Protein AF-A0A352R6D2-F1 (afdb_monomer)

Sequence (124 aa):
MERVVIVNAGGRGALSAEKGSYDGLVTRLEREIGQVTWAPVRPDEKVAVVTVVNSVESMRALLCETDLVVFVTAGMLGEADRVKEQHPRIKVVVMTGLIPRDRVIILDSGWATKELVKTLLTSI

Radius of gyration: 15.0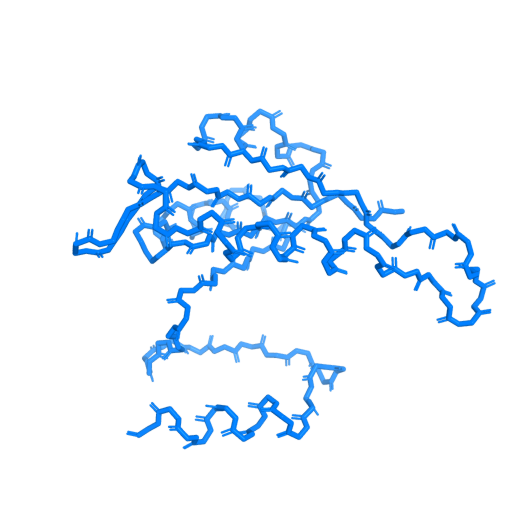7 Å; Cα contacts (8 Å, |Δi|>4): 188; chains: 1; bounding box: 36×29×40 Å

pLDDT: mean 77.56, std 15.32, range [40.34, 95.88]

Secondary structure (DSSP, 8-state):
-EEEEEE---EETTEETTTTTTHHHHHHHHHHHHH-EETTTEEEEESEEEEEESSHHHHHHHGGG-SEEEE-SGGGHHHHHHHHHH-TTSEEEE--SS--TTS-----GGG--HHHHHHHHHT-

Nearest PDB structures (foldseek):
  5vaf-assembly1_A  TM=4.128E-01  e=3.271E-01  Streptococcus gordonii
  4qgk-assembly1_B  TM=3.812E-01  e=4.501E-01  Homo sapiens
  6qmi-assembly1_A  TM=3.928E-01  e=7.995E-01  Mycobacterium tuberculosis H37Rv
  1pv9-assembly1_B  TM=3.902E-01  e=1.032E+00  Pyrococcus furiosus

Mean predicted aligned error: 8.78 Å

Structure (mmCIF, N/CA/C/O backbone):
data_AF-A0A352R6D2-F1
#
_entry.id   AF-A0A352R6D2-F1
#
loop_
_atom_site.group_PDB
_atom_site.id
_atom_site.type_symbol
_atom_site.label_atom_id
_atom_site.label_alt_id
_atom_site.label_comp_id
_atom_site.label_asym_id
_atom_site.label_entity_id
_atom_site.label_seq_id
_atom_site.pdbx_PDB_ins_code
_atom_site.Cartn_x
_atom_site.Cartn_y
_atom_site.Cartn_z
_atom_site.occupancy
_atom_site.B_iso_or_equiv
_atom_site.auth_seq_id
_atom_site.auth_comp_id
_atom_site.auth_asym_id
_atom_site.auth_atom_id
_atom_site.pdbx_PDB_model_num
ATOM 1 N N . MET A 1 1 ? -6.721 -2.169 16.234 1.00 78.94 1 MET A N 1
ATOM 2 C CA . MET A 1 1 ? -6.293 -1.106 15.307 1.00 78.94 1 MET A CA 1
ATOM 3 C C . MET A 1 1 ? -5.394 -1.749 14.267 1.00 78.94 1 MET A C 1
ATOM 5 O O . MET A 1 1 ? -4.426 -2.383 14.666 1.00 78.94 1 MET A O 1
ATOM 9 N N . GLU A 1 2 ? -5.769 -1.685 12.992 1.00 81.56 2 GLU A N 1
ATOM 10 C CA . GLU A 1 2 ? -5.003 -2.281 11.890 1.00 81.56 2 GLU A CA 1
ATOM 11 C C . GLU A 1 2 ? -3.703 -1.493 11.656 1.00 81.56 2 GLU A C 1
ATOM 13 O O . GLU A 1 2 ? -3.674 -0.264 11.752 1.00 81.56 2 GLU A O 1
ATOM 18 N N . ARG A 1 3 ? -2.608 -2.184 11.353 1.00 89.50 3 ARG A N 1
ATOM 19 C CA . ARG A 1 3 ? -1.323 -1.566 11.014 1.00 89.50 3 ARG A CA 1
ATOM 20 C C . ARG A 1 3 ? -1.141 -1.579 9.503 1.00 89.50 3 ARG A C 1
ATOM 22 O O . ARG A 1 3 ? -1.095 -2.640 8.879 1.00 89.50 3 ARG A O 1
ATOM 29 N N . VAL A 1 4 ? -1.062 -0.386 8.925 1.00 89.06 4 VAL A N 1
ATOM 30 C CA . VAL A 1 4 ? -1.019 -0.162 7.481 1.00 89.06 4 VAL A CA 1
ATOM 31 C C . VAL A 1 4 ? 0.338 0.410 7.101 1.00 89.06 4 VAL A C 1
ATOM 33 O O . VAL A 1 4 ? 0.741 1.450 7.615 1.00 89.06 4 VAL A O 1
ATOM 36 N N . VAL A 1 5 ? 1.026 -0.236 6.164 1.00 93.44 5 VAL A N 1
ATOM 37 C CA . VAL A 1 5 ? 2.279 0.268 5.593 1.00 93.44 5 VAL A CA 1
ATOM 38 C C . VAL A 1 5 ? 2.032 0.735 4.165 1.00 93.44 5 VAL A C 1
ATOM 40 O O . VAL A 1 5 ? 1.621 -0.050 3.312 1.00 93.44 5 VAL A O 1
ATOM 43 N N . ILE A 1 6 ? 2.301 2.010 3.890 1.00 91.75 6 ILE A N 1
ATOM 44 C CA . ILE A 1 6 ? 2.261 2.578 2.539 1.00 91.75 6 ILE A CA 1
ATOM 45 C C . ILE A 1 6 ? 3.686 2.621 1.994 1.00 91.75 6 ILE A C 1
ATOM 47 O O . ILE A 1 6 ? 4.562 3.249 2.581 1.00 91.75 6 ILE A O 1
ATOM 51 N N . VAL A 1 7 ? 3.913 1.975 0.855 1.00 93.06 7 VAL A N 1
ATOM 52 C CA . VAL A 1 7 ? 5.220 1.879 0.203 1.00 93.06 7 VAL A CA 1
ATOM 53 C C . VAL A 1 7 ? 5.275 2.851 -0.970 1.00 93.06 7 VAL A C 1
ATOM 55 O O . VAL A 1 7 ? 4.715 2.581 -2.037 1.00 93.06 7 VAL A O 1
ATOM 58 N N . ASN A 1 8 ? 5.980 3.964 -0.778 1.00 92.25 8 ASN A N 1
ATOM 59 C CA . ASN A 1 8 ? 6.312 4.945 -1.808 1.00 92.25 8 ASN A CA 1
ATOM 60 C C . ASN A 1 8 ? 7.673 4.616 -2.435 1.00 92.25 8 ASN A C 1
ATOM 62 O O . ASN A 1 8 ? 8.672 5.285 -2.192 1.00 92.25 8 ASN A O 1
ATOM 66 N N . ALA A 1 9 ? 7.723 3.534 -3.211 1.00 89.94 9 ALA A N 1
ATOM 67 C CA . ALA A 1 9 ? 8.931 3.090 -3.903 1.00 89.94 9 ALA A CA 1
ATOM 68 C C . ALA A 1 9 ? 8.619 2.676 -5.346 1.00 89.94 9 ALA A C 1
ATOM 70 O O . ALA A 1 9 ? 7.471 2.388 -5.695 1.00 89.94 9 ALA A O 1
ATOM 71 N N . GLY A 1 10 ? 9.652 2.632 -6.187 1.00 88.12 10 GLY A N 1
ATOM 72 C CA . GLY A 1 10 ? 9.543 2.236 -7.590 1.00 88.12 10 GLY A CA 1
ATOM 73 C C . GLY A 1 10 ? 9.050 3.352 -8.517 1.00 88.12 10 GLY A C 1
ATOM 74 O O . GLY A 1 10 ? 9.104 4.545 -8.207 1.00 88.12 10 GLY A O 1
ATOM 75 N N . GLY A 1 11 ? 8.590 2.966 -9.706 1.00 84.19 11 GLY A N 1
ATOM 76 C CA . GLY A 1 11 ? 8.146 3.911 -10.727 1.00 84.19 11 GLY A CA 1
ATOM 77 C C . GLY A 1 11 ? 7.475 3.247 -11.925 1.00 84.19 11 GLY A C 1
ATOM 78 O O . GLY A 1 11 ? 7.347 2.026 -11.999 1.00 84.19 11 GLY A O 1
ATOM 79 N N . ARG A 1 12 ? 7.018 4.076 -12.864 1.00 77.56 12 ARG A N 1
ATOM 80 C CA . ARG A 1 12 ? 6.437 3.677 -14.147 1.00 77.56 12 ARG A CA 1
ATOM 81 C C . ARG A 1 12 ? 6.719 4.757 -15.191 1.00 77.56 12 ARG A C 1
ATOM 83 O O . ARG A 1 12 ? 6.160 5.851 -15.127 1.00 77.56 12 ARG A O 1
ATOM 90 N N . GLY A 1 13 ? 7.541 4.433 -16.186 1.00 78.94 13 GLY A N 1
ATOM 91 C CA . GLY A 1 13 ? 7.906 5.379 -17.243 1.00 78.94 13 GLY A CA 1
ATOM 92 C C . GLY A 1 13 ? 8.565 6.638 -16.669 1.00 78.94 13 GLY A C 1
ATOM 93 O O . GLY A 1 13 ? 9.552 6.542 -15.946 1.00 78.94 13 GLY A O 1
ATOM 94 N N . ALA A 1 14 ? 8.011 7.815 -16.972 1.00 78.38 14 ALA A N 1
ATOM 95 C CA . ALA A 1 14 ? 8.536 9.093 -16.484 1.00 78.38 14 ALA A CA 1
ATOM 96 C C . ALA A 1 14 ? 8.249 9.366 -14.992 1.00 78.38 14 ALA A C 1
ATOM 98 O O . ALA A 1 14 ? 8.949 10.185 -14.391 1.00 78.38 14 ALA A O 1
ATOM 99 N N . LEU A 1 15 ? 7.251 8.689 -14.408 1.00 76.38 15 LEU A N 1
ATOM 100 C CA . LEU A 1 15 ? 6.814 8.873 -13.023 1.00 76.38 15 LEU A CA 1
ATOM 101 C C . LEU A 1 15 ? 7.602 7.949 -12.089 1.00 76.38 15 LEU A C 1
ATOM 103 O O . LEU A 1 15 ? 7.606 6.733 -12.285 1.00 76.38 15 LEU A O 1
ATOM 107 N N . SER A 1 16 ? 8.203 8.485 -11.031 1.00 82.62 16 SER A N 1
ATOM 108 C CA . SER A 1 16 ? 8.881 7.680 -10.005 1.00 82.62 16 SER A CA 1
ATOM 109 C C . SER A 1 16 ? 8.670 8.251 -8.607 1.00 82.62 16 SER A C 1
ATOM 111 O O . SER A 1 16 ? 8.456 9.454 -8.444 1.00 82.62 16 SER A O 1
ATOM 113 N N . ALA A 1 17 ? 8.732 7.378 -7.601 1.00 81.81 17 ALA A N 1
ATOM 114 C CA . ALA A 1 17 ? 8.693 7.777 -6.196 1.00 81.81 17 ALA A CA 1
ATOM 115 C C . ALA A 1 17 ? 9.869 8.704 -5.851 1.00 81.81 17 ALA A C 1
ATOM 117 O O . ALA A 1 17 ? 9.674 9.743 -5.239 1.00 81.81 17 ALA A O 1
ATOM 118 N N . GLU A 1 18 ? 11.067 8.404 -6.361 1.00 84.56 18 GLU A N 1
ATOM 119 C CA . GLU A 1 18 ? 12.268 9.233 -6.160 1.00 84.56 18 GLU A CA 1
ATOM 120 C C . GLU A 1 18 ? 12.121 10.669 -6.683 1.00 84.56 18 GLU A C 1
ATOM 122 O O . GLU A 1 18 ? 12.712 11.594 -6.136 1.00 84.56 18 GLU A O 1
ATOM 127 N N . LYS A 1 19 ? 11.325 10.874 -7.741 1.00 84.12 19 LYS A N 1
ATOM 128 C CA . LYS A 1 19 ? 11.029 12.207 -8.291 1.00 84.12 19 LYS A CA 1
ATOM 129 C C . LYS A 1 19 ? 9.868 12.903 -7.571 1.00 84.12 19 LYS A C 1
ATOM 131 O O . LYS A 1 19 ? 9.383 13.918 -8.064 1.00 84.12 19 LYS A O 1
ATOM 136 N N . GLY A 1 20 ? 9.355 12.324 -6.486 1.00 83.38 20 GLY A N 1
ATOM 137 C CA . GLY A 1 20 ? 8.193 12.823 -5.751 1.00 83.38 20 GLY A CA 1
ATOM 138 C C . GLY A 1 20 ? 6.884 12.768 -6.542 1.00 83.38 20 GLY A C 1
ATOM 139 O O . GLY A 1 20 ? 5.902 13.417 -6.186 1.00 83.38 20 GLY A O 1
ATOM 140 N N . SER A 1 21 ? 6.830 11.995 -7.637 1.00 82.19 21 SER A N 1
ATOM 141 C CA . SER A 1 21 ? 5.658 11.962 -8.528 1.00 82.19 21 SER A CA 1
ATOM 142 C C . SER A 1 21 ? 4.395 11.422 -7.844 1.00 82.19 21 SER A C 1
ATOM 144 O O . SER A 1 21 ? 3.291 11.644 -8.336 1.00 82.19 21 SER A O 1
ATOM 146 N N . TYR A 1 22 ? 4.555 10.712 -6.724 1.00 81.75 22 TYR A N 1
ATOM 147 C CA . TYR A 1 22 ? 3.473 10.069 -5.980 1.00 81.75 22 TYR A CA 1
ATOM 148 C C . TYR A 1 22 ? 3.238 10.687 -4.590 1.00 81.75 22 TYR A C 1
ATOM 150 O O . TYR A 1 22 ? 2.292 10.290 -3.914 1.00 81.75 22 TYR A O 1
ATOM 158 N N . ASP A 1 23 ? 4.011 11.695 -4.173 1.00 86.12 23 ASP A N 1
ATOM 159 C CA . ASP A 1 23 ? 3.979 12.231 -2.799 1.00 86.12 23 ASP A CA 1
ATOM 160 C C . ASP A 1 23 ? 2.623 12.842 -2.431 1.00 86.12 23 ASP A C 1
ATOM 162 O O . ASP A 1 23 ? 2.125 12.666 -1.316 1.00 86.12 23 ASP A O 1
ATOM 166 N N . GLY A 1 24 ? 1.975 13.508 -3.392 1.00 82.62 24 GLY A N 1
ATOM 167 C CA . GLY A 1 24 ? 0.623 14.041 -3.211 1.00 82.62 24 GLY A CA 1
ATOM 168 C C . GLY A 1 24 ? -0.422 12.941 -2.994 1.00 82.62 24 GLY A C 1
ATOM 169 O O . GLY A 1 24 ? -1.326 13.094 -2.171 1.00 82.62 24 GLY A O 1
ATOM 170 N N . LEU A 1 25 ? -0.283 11.807 -3.692 1.00 82.19 25 LEU A N 1
ATOM 171 C CA . LEU A 1 25 ? -1.149 10.641 -3.504 1.00 82.19 25 LEU A CA 1
ATOM 172 C C . LEU A 1 25 ? -0.885 9.980 -2.148 1.00 82.19 25 LEU A C 1
ATOM 174 O O . LEU A 1 25 ? -1.837 9.668 -1.439 1.00 82.19 25 LEU A O 1
ATOM 178 N N . VAL A 1 26 ? 0.384 9.803 -1.778 1.00 86.56 26 VAL A N 1
ATOM 179 C CA . VAL A 1 26 ? 0.801 9.201 -0.503 1.00 86.56 26 VAL A CA 1
ATOM 180 C C . VAL A 1 26 ? 0.282 10.017 0.675 1.00 86.56 26 VAL A C 1
ATOM 182 O O . VAL A 1 26 ? -0.408 9.464 1.526 1.00 86.56 26 VAL A O 1
ATOM 185 N N . THR A 1 27 ? 0.503 11.335 0.668 1.00 87.06 27 THR A N 1
ATOM 186 C CA . THR A 1 27 ? -0.003 12.255 1.703 1.00 87.06 27 THR A CA 1
ATOM 187 C C . THR A 1 27 ? -1.523 12.165 1.836 1.00 87.06 27 THR A C 1
ATOM 189 O O . THR A 1 27 ? -2.070 12.151 2.940 1.00 87.06 27 THR A O 1
ATOM 192 N N . ARG A 1 28 ? -2.238 12.087 0.705 1.00 83.38 28 ARG A N 1
ATOM 193 C CA . ARG A 1 28 ? -3.693 11.935 0.720 1.00 83.38 28 ARG A CA 1
ATOM 194 C C . ARG A 1 28 ? -4.095 10.593 1.329 1.00 83.38 28 ARG A C 1
ATOM 196 O O . ARG A 1 28 ? -4.941 10.586 2.211 1.00 83.38 28 ARG A O 1
ATOM 203 N N . LEU A 1 29 ? -3.504 9.484 0.890 1.00 81.06 29 LEU A N 1
ATOM 204 C CA . LEU A 1 29 ? -3.823 8.147 1.403 1.00 81.06 29 LEU A CA 1
ATOM 205 C C . LEU A 1 29 ? -3.541 8.021 2.899 1.00 81.06 29 LEU A C 1
ATOM 207 O O . LEU A 1 29 ? -4.390 7.521 3.632 1.00 81.06 29 LEU A O 1
ATOM 211 N N . GLU A 1 30 ? -2.390 8.512 3.350 1.00 87.12 30 GLU A N 1
ATOM 212 C CA . GLU A 1 30 ? -2.028 8.541 4.764 1.00 87.12 30 GLU A CA 1
ATOM 213 C C . GLU A 1 30 ? -3.081 9.284 5.589 1.00 87.12 30 GLU A C 1
ATOM 215 O O . GLU A 1 30 ? -3.559 8.766 6.601 1.00 87.12 30 GLU A O 1
ATOM 220 N N . ARG A 1 31 ? -3.506 10.460 5.116 1.00 85.69 31 ARG A N 1
ATOM 221 C CA . ARG A 1 31 ? -4.540 11.254 5.777 1.00 85.69 31 ARG A CA 1
ATOM 222 C C . ARG A 1 31 ? -5.889 10.541 5.806 1.00 85.69 31 ARG A C 1
ATOM 224 O O . ARG A 1 31 ? -6.478 10.450 6.876 1.00 85.69 31 ARG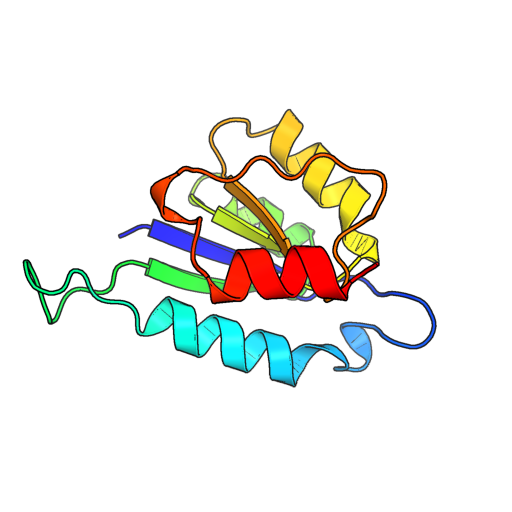 A O 1
ATOM 231 N N . GLU A 1 32 ? -6.384 10.061 4.665 1.00 82.75 32 GLU A N 1
ATOM 232 C CA . GLU A 1 32 ? -7.713 9.439 4.586 1.00 82.75 32 GLU A CA 1
ATOM 233 C C . GLU A 1 32 ? -7.776 8.172 5.454 1.00 82.75 32 GLU A C 1
ATOM 235 O O . GLU A 1 32 ? -8.692 8.033 6.258 1.00 82.75 32 GLU A O 1
ATOM 240 N N . ILE A 1 33 ? -6.775 7.285 5.367 1.00 79.56 33 ILE A N 1
ATOM 241 C CA . ILE A 1 33 ? -6.726 6.047 6.164 1.00 79.56 33 ILE A CA 1
ATOM 242 C C . ILE A 1 33 ? -6.545 6.374 7.652 1.00 79.56 33 ILE A C 1
ATOM 244 O O . ILE A 1 33 ? -7.236 5.815 8.504 1.00 79.56 33 ILE A O 1
ATOM 248 N N . GLY A 1 34 ? -5.651 7.311 7.977 1.00 82.00 34 GLY A N 1
ATOM 249 C CA . GLY A 1 34 ? -5.353 7.709 9.352 1.00 82.00 34 GLY A CA 1
ATOM 250 C C . GLY A 1 34 ? -6.465 8.500 10.050 1.00 82.00 34 GLY A C 1
ATOM 251 O O . GLY A 1 34 ? -6.340 8.774 11.248 1.00 82.00 34 GLY A O 1
ATOM 252 N N . GLN A 1 35 ? -7.521 8.893 9.333 1.00 82.25 35 GLN A N 1
ATOM 253 C CA . GLN A 1 35 ? -8.697 9.585 9.871 1.00 82.25 35 GLN A CA 1
ATOM 254 C C . GLN A 1 35 ? -9.922 8.677 10.026 1.00 82.25 35 GLN A C 1
ATOM 256 O O . GLN A 1 35 ? -10.886 9.092 10.666 1.00 82.25 35 GLN A O 1
ATOM 261 N N . VAL A 1 36 ? -9.903 7.449 9.494 1.00 77.94 36 VAL A N 1
ATOM 262 C CA . VAL A 1 36 ? -11.029 6.517 9.652 1.00 77.94 36 VAL A CA 1
ATOM 263 C C . VAL A 1 36 ? -11.155 6.102 11.117 1.00 77.94 36 VAL A C 1
ATOM 265 O O . VAL A 1 36 ? -10.182 5.649 11.727 1.00 77.94 36 VAL A O 1
ATOM 268 N N . THR A 1 37 ? -12.360 6.214 11.675 1.00 76.31 37 THR A N 1
ATOM 269 C CA . THR A 1 37 ? -12.678 5.807 13.052 1.00 76.31 37 THR A CA 1
ATOM 270 C C . THR A 1 37 ? -13.718 4.691 13.086 1.00 76.31 37 THR A C 1
ATOM 272 O O . THR A 1 37 ? -14.437 4.463 12.113 1.00 76.31 37 THR A O 1
ATOM 275 N N . TRP A 1 38 ? -13.816 3.983 14.212 1.00 70.12 38 TRP A N 1
ATOM 276 C CA . TRP A 1 38 ? -14.799 2.911 14.439 1.00 70.12 38 TRP A CA 1
ATOM 277 C C . TRP A 1 38 ? -16.228 3.436 14.679 1.00 70.12 38 TRP A C 1
ATOM 279 O O . TRP A 1 38 ? -17.026 2.806 15.381 1.00 70.12 38 TRP A O 1
ATOM 289 N N . ALA A 1 39 ? -16.574 4.609 14.145 1.00 68.00 39 ALA A N 1
ATOM 290 C CA . ALA A 1 39 ? -17.910 5.172 14.268 1.00 68.00 39 ALA A CA 1
ATOM 291 C C . ALA A 1 39 ? -18.962 4.224 13.647 1.00 68.00 39 ALA A C 1
ATOM 293 O O . ALA A 1 39 ? -18.718 3.648 12.585 1.00 68.00 39 ALA A O 1
ATOM 294 N N . PRO A 1 40 ? -20.136 4.042 14.282 1.00 60.31 40 PRO A N 1
ATOM 295 C CA . PRO A 1 40 ? -20.642 4.753 15.464 1.00 60.31 40 PRO A CA 1
ATOM 296 C C . PRO A 1 40 ? -20.240 4.138 16.821 1.00 60.31 40 PRO A C 1
ATOM 298 O O . PRO A 1 40 ? -20.621 4.669 17.857 1.00 60.31 40 PRO A O 1
ATOM 301 N N . VAL A 1 41 ? -19.502 3.024 16.843 1.00 69.38 41 VAL A N 1
ATOM 302 C CA . VAL A 1 41 ? -19.239 2.241 18.066 1.00 69.38 41 VAL A CA 1
ATOM 303 C C . VAL A 1 41 ? -18.198 2.915 18.962 1.00 69.38 41 VAL A C 1
ATOM 305 O O . VAL A 1 41 ? -18.352 2.923 20.181 1.00 69.38 41 VAL A O 1
ATOM 308 N N . ARG A 1 42 ? -17.131 3.469 18.370 1.00 73.31 42 ARG A N 1
ATOM 309 C CA . ARG A 1 42 ? -16.063 4.194 19.082 1.00 73.31 42 ARG A CA 1
ATOM 310 C C . ARG A 1 42 ? -15.567 5.361 18.219 1.00 73.31 42 ARG A C 1
ATOM 312 O O . ARG A 1 42 ? -14.643 5.177 17.428 1.00 73.31 42 ARG A O 1
ATOM 319 N N . PRO A 1 43 ? -16.205 6.541 18.308 1.00 73.75 43 PRO A N 1
ATOM 320 C CA . PRO A 1 43 ? -15.953 7.653 17.390 1.00 73.75 43 PRO A CA 1
ATOM 321 C C . PRO A 1 43 ? -14.541 8.240 17.507 1.00 73.75 43 PRO A C 1
ATOM 323 O O . PRO A 1 43 ? -14.033 8.759 16.519 1.00 73.75 43 PRO A O 1
ATOM 326 N N . ASP A 1 44 ? -13.899 8.099 18.669 1.00 80.75 44 ASP A N 1
ATOM 327 C CA . ASP A 1 44 ? -12.555 8.627 18.931 1.00 80.75 44 ASP A CA 1
ATOM 328 C C . ASP A 1 44 ? -11.434 7.606 18.660 1.00 80.75 44 ASP A C 1
ATOM 330 O O . ASP A 1 44 ? -10.251 7.946 18.704 1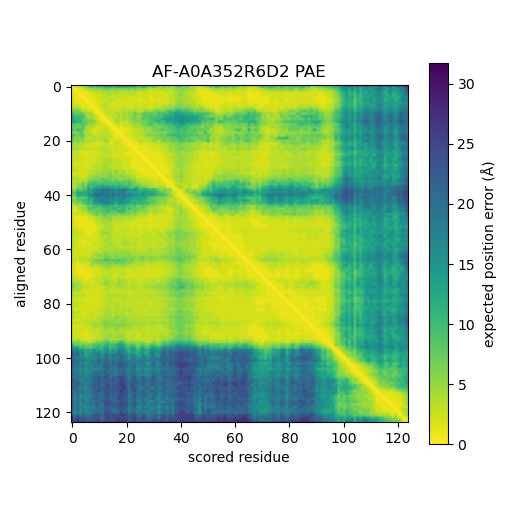.00 80.75 44 ASP A O 1
ATOM 334 N N . GLU A 1 45 ? -11.778 6.342 18.378 1.00 76.50 45 GLU A N 1
ATOM 335 C CA . GLU A 1 45 ? -10.790 5.292 18.125 1.00 76.50 45 GLU A CA 1
ATOM 336 C C . GLU A 1 45 ? -10.528 5.157 16.622 1.00 76.50 45 GLU A C 1
ATOM 338 O O . GLU A 1 45 ? -11.429 4.843 15.838 1.00 76.50 45 GLU A O 1
ATOM 343 N N . LYS A 1 46 ? -9.268 5.359 16.222 1.00 79.69 46 LYS A N 1
ATOM 344 C CA . LYS A 1 46 ? -8.827 5.163 14.839 1.00 79.69 46 LYS A CA 1
ATOM 345 C C . LYS A 1 46 ? -8.861 3.686 14.456 1.00 79.69 46 LYS A C 1
ATOM 347 O O . LYS A 1 46 ? -8.469 2.808 15.227 1.00 79.69 46 LYS A O 1
ATOM 352 N N . VAL A 1 47 ? -9.283 3.411 13.226 1.00 79.75 47 VAL A N 1
ATOM 353 C CA . VAL A 1 47 ? -9.287 2.053 12.668 1.00 79.75 47 VAL A CA 1
ATOM 354 C C . VAL A 1 47 ? -7.869 1.584 12.385 1.00 79.75 47 VAL A C 1
ATOM 356 O O . VAL A 1 47 ? -7.566 0.416 12.636 1.00 79.75 47 VAL A O 1
ATOM 359 N N . ALA A 1 48 ? -6.993 2.494 11.947 1.00 82.81 48 ALA A N 1
ATOM 360 C CA . ALA A 1 48 ? -5.657 2.165 11.480 1.00 82.81 48 ALA A CA 1
ATOM 361 C C . ALA A 1 48 ? -4.556 3.112 11.986 1.00 82.81 48 ALA A C 1
ATOM 363 O O . ALA A 1 48 ? -4.778 4.308 12.186 1.00 82.81 48 ALA A O 1
ATOM 364 N N . VAL A 1 49 ? -3.344 2.567 12.123 1.00 88.69 49 VAL A N 1
ATOM 365 C CA . VAL A 1 49 ? -2.083 3.326 12.186 1.00 88.69 49 VAL A CA 1
ATOM 366 C C . VAL A 1 49 ? -1.393 3.185 10.847 1.00 88.69 49 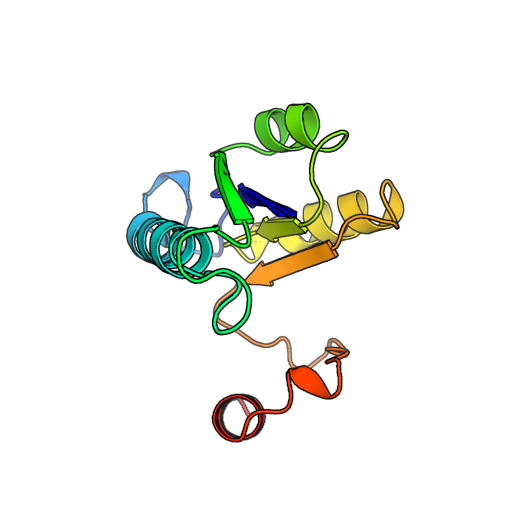VAL A C 1
ATOM 368 O O . VAL A 1 49 ? -1.207 2.066 10.371 1.00 88.69 49 VAL A O 1
ATOM 371 N N . VAL A 1 50 ? -1.011 4.313 10.259 1.00 90.69 50 VAL A N 1
ATOM 372 C CA . VAL A 1 50 ? -0.349 4.349 8.959 1.00 90.69 50 VAL A CA 1
ATOM 373 C C . VAL A 1 50 ? 1.127 4.662 9.142 1.00 90.69 50 VAL A C 1
ATOM 375 O O . VAL A 1 50 ? 1.474 5.619 9.830 1.00 90.69 50 VAL A O 1
ATOM 378 N N . THR A 1 51 ? 1.977 3.878 8.487 1.00 95.88 51 THR A N 1
ATOM 379 C CA . THR A 1 51 ? 3.411 4.137 8.365 1.00 95.88 51 THR A CA 1
ATOM 380 C C . THR A 1 51 ? 3.768 4.238 6.890 1.00 95.88 51 THR A C 1
ATOM 382 O O . THR A 1 51 ? 3.560 3.292 6.129 1.00 95.88 51 THR A O 1
ATOM 385 N N . VAL A 1 52 ? 4.320 5.375 6.472 1.00 94.62 52 VAL A N 1
ATOM 386 C CA . VAL A 1 52 ? 4.831 5.562 5.110 1.00 94.62 52 VAL A CA 1
ATOM 387 C C . VAL A 1 52 ? 6.309 5.185 5.068 1.00 94.62 52 VAL A C 1
ATOM 389 O O . VAL A 1 52 ? 7.100 5.640 5.893 1.00 94.62 52 VAL A O 1
ATOM 392 N N . VAL A 1 53 ? 6.693 4.363 4.095 1.00 95.81 53 VAL A N 1
ATOM 393 C CA . VAL A 1 53 ? 8.082 3.964 3.850 1.00 95.81 53 VAL A CA 1
ATOM 394 C C . VAL A 1 53 ? 8.458 4.197 2.393 1.00 95.81 53 VAL A C 1
ATOM 396 O O . VAL A 1 53 ? 7.650 3.992 1.491 1.00 95.81 53 VAL A O 1
ATOM 399 N N . ASN A 1 54 ? 9.709 4.590 2.158 1.00 94.44 54 ASN A N 1
ATOM 400 C CA . ASN A 1 54 ? 10.207 4.942 0.822 1.00 94.44 54 ASN A CA 1
ATOM 401 C C . ASN A 1 54 ? 11.084 3.843 0.193 1.00 94.44 54 ASN A C 1
ATOM 403 O O . ASN A 1 54 ? 11.752 4.074 -0.810 1.00 94.44 54 ASN A O 1
ATOM 407 N N . SER A 1 55 ? 11.122 2.649 0.791 1.00 93.62 55 SER A N 1
ATOM 408 C CA . SER A 1 55 ? 11.918 1.521 0.303 1.00 93.62 55 SER A CA 1
ATOM 409 C C . SER A 1 55 ? 11.277 0.176 0.641 1.00 93.62 55 SER A C 1
ATOM 411 O O . SER A 1 55 ? 10.450 0.054 1.552 1.00 93.62 55 SER A O 1
ATOM 413 N N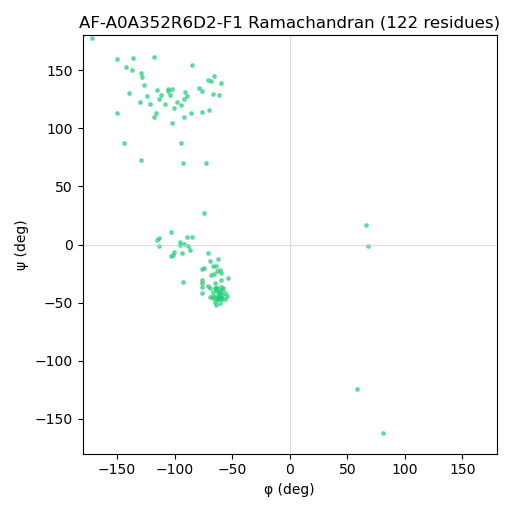 . VAL A 1 56 ? 11.675 -0.852 -0.108 1.00 93.12 56 VAL A N 1
ATOM 414 C CA . VAL A 1 56 ? 11.235 -2.237 0.108 1.00 93.12 56 VAL A CA 1
ATOM 415 C C . VAL A 1 56 ? 11.815 -2.786 1.402 1.00 93.12 56 VAL A C 1
ATOM 417 O O . VAL A 1 56 ? 11.138 -3.496 2.138 1.00 93.12 56 VAL A O 1
ATOM 420 N N . GLU A 1 57 ? 13.055 -2.432 1.706 1.00 94.19 57 GLU A N 1
ATOM 421 C CA . GLU A 1 57 ? 13.784 -2.867 2.889 1.00 94.19 57 GLU A CA 1
ATOM 422 C C . GLU A 1 57 ? 13.090 -2.376 4.163 1.00 94.19 57 GLU A C 1
ATOM 424 O O . GLU A 1 57 ? 12.862 -3.159 5.087 1.00 94.19 57 GLU A O 1
ATOM 429 N N . SER A 1 58 ? 12.673 -1.105 4.189 1.00 94.56 58 SER A N 1
ATOM 430 C CA . SER A 1 58 ? 11.914 -0.542 5.308 1.00 94.56 58 SER A CA 1
ATOM 431 C C . SER A 1 58 ? 10.541 -1.196 5.456 1.00 94.56 58 SER A C 1
ATOM 433 O O . SER A 1 58 ? 10.117 -1.455 6.578 1.00 94.56 58 SER A O 1
ATOM 435 N N . MET A 1 59 ? 9.863 -1.522 4.350 1.00 95.50 59 MET A N 1
ATOM 436 C CA . MET A 1 59 ? 8.616 -2.293 4.397 1.00 95.50 59 MET A CA 1
ATOM 437 C C . MET A 1 59 ? 8.846 -3.686 4.993 1.00 95.50 59 MET A C 1
ATOM 439 O O . MET A 1 59 ? 8.123 -4.088 5.903 1.00 95.50 59 MET A O 1
ATOM 443 N N . ARG A 1 60 ? 9.889 -4.397 4.547 1.00 94.00 60 ARG A N 1
ATOM 444 C CA . ARG A 1 60 ? 10.218 -5.752 5.015 1.00 94.00 60 ARG A CA 1
ATOM 445 C C . ARG A 1 60 ? 10.488 -5.805 6.516 1.00 94.00 60 ARG A C 1
ATOM 447 O O . ARG A 1 60 ? 10.059 -6.755 7.164 1.00 94.00 60 ARG A O 1
ATOM 454 N N . ALA A 1 61 ? 11.125 -4.776 7.073 1.00 94.81 61 ALA A N 1
ATOM 455 C CA . ALA A 1 61 ? 11.358 -4.666 8.513 1.00 94.81 61 ALA A CA 1
ATOM 456 C C . ALA A 1 61 ? 10.061 -4.559 9.342 1.00 94.81 61 ALA A C 1
ATOM 458 O O . ALA A 1 61 ? 10.061 -4.902 10.521 1.00 94.81 61 ALA A O 1
ATOM 459 N N . LEU A 1 62 ? 8.957 -4.114 8.733 1.00 93.94 62 LEU A N 1
ATOM 460 C CA . LEU A 1 62 ? 7.669 -3.900 9.398 1.00 93.94 62 LEU A CA 1
ATOM 461 C C . LEU A 1 62 ? 6.655 -5.030 9.148 1.00 93.94 62 LEU A C 1
ATOM 463 O O . LEU A 1 62 ? 5.610 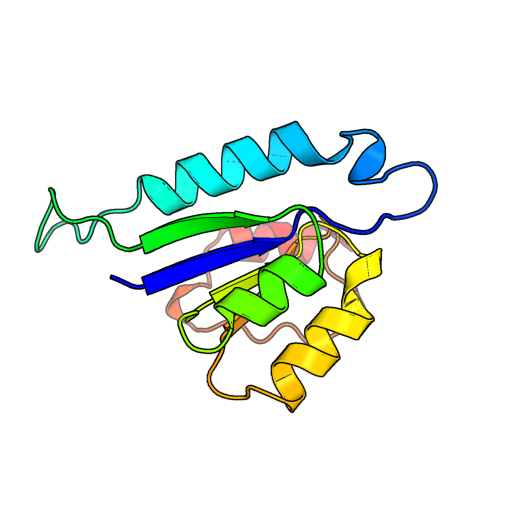-5.067 9.799 1.00 93.94 62 LEU A O 1
ATOM 467 N N . LEU A 1 63 ? 6.937 -5.970 8.236 1.00 91.56 63 LEU A N 1
ATOM 468 C CA . LEU A 1 63 ? 5.968 -6.982 7.787 1.00 91.56 63 LEU A CA 1
ATOM 469 C C . LEU A 1 63 ? 5.408 -7.857 8.914 1.00 91.56 63 LEU A C 1
ATOM 471 O O . LEU A 1 63 ? 4.221 -8.170 8.896 1.00 91.56 63 LEU A O 1
ATOM 475 N N . CYS A 1 64 ? 6.220 -8.223 9.911 1.00 89.69 64 CYS A N 1
ATOM 476 C CA . CYS A 1 64 ? 5.779 -9.051 11.045 1.00 89.69 64 CYS A CA 1
ATOM 477 C C . CYS A 1 64 ? 4.660 -8.405 11.871 1.00 89.69 64 CYS A C 1
ATOM 479 O O . CYS A 1 64 ? 3.933 -9.088 12.586 1.00 89.69 64 CYS A O 1
ATOM 481 N N . GLU A 1 65 ? 4.545 -7.087 11.774 1.00 91.12 65 GLU A N 1
ATOM 482 C CA . GLU A 1 65 ? 3.623 -6.263 12.531 1.00 91.12 65 GLU A CA 1
ATOM 483 C C . GLU A 1 65 ? 2.552 -5.627 11.643 1.00 91.12 65 GLU A C 1
ATOM 485 O O . GLU A 1 65 ? 1.789 -4.807 12.131 1.00 91.12 65 GLU A O 1
ATOM 490 N N . THR A 1 66 ? 2.489 -5.967 10.357 1.00 88.56 66 THR A N 1
ATOM 491 C CA . THR A 1 66 ? 1.635 -5.282 9.382 1.00 88.56 66 THR A CA 1
ATOM 492 C C . THR A 1 66 ? 0.425 -6.129 9.008 1.00 88.56 66 THR A C 1
ATOM 494 O O . THR A 1 66 ? 0.563 -7.298 8.660 1.00 88.56 66 THR A O 1
ATOM 497 N N . ASP A 1 67 ? -0.759 -5.516 8.999 1.00 84.44 67 ASP A N 1
ATOM 498 C CA . ASP A 1 67 ? -2.003 -6.157 8.556 1.00 84.44 67 ASP A CA 1
ATOM 499 C C . ASP A 1 67 ? -2.282 -5.890 7.066 1.00 84.44 67 ASP A C 1
ATOM 501 O O . ASP A 1 67 ? -2.843 -6.736 6.360 1.00 84.44 67 ASP A O 1
ATOM 505 N N . LEU A 1 68 ? -1.873 -4.713 6.573 1.00 86.31 68 LEU A N 1
ATOM 506 C CA . LEU A 1 68 ? -2.094 -4.248 5.203 1.00 86.31 68 LEU A CA 1
ATOM 507 C C . LEU A 1 68 ? -0.860 -3.529 4.644 1.00 86.31 68 LEU A C 1
ATOM 509 O O . LEU A 1 68 ? -0.357 -2.584 5.247 1.00 86.31 68 LEU A O 1
ATOM 513 N N . VAL A 1 69 ? -0.433 -3.916 3.443 1.00 88.00 69 VAL A N 1
ATOM 514 C CA . VAL A 1 69 ? 0.594 -3.213 2.664 1.00 88.00 69 VAL A CA 1
ATOM 515 C C . VAL A 1 69 ? -0.037 -2.593 1.421 1.00 88.00 69 VAL A C 1
ATOM 517 O O . VAL A 1 69 ? -0.713 -3.278 0.650 1.00 88.00 69 VAL A O 1
ATOM 520 N N . VAL A 1 70 ? 0.209 -1.301 1.209 1.00 88.75 70 VAL A N 1
ATOM 521 C CA . VAL A 1 70 ? -0.260 -0.541 0.047 1.00 88.75 70 VAL A CA 1
ATOM 522 C C . VAL A 1 70 ? 0.938 -0.073 -0.772 1.00 88.75 70 VAL A C 1
ATOM 524 O O . VAL A 1 70 ? 1.697 0.786 -0.338 1.00 88.75 70 VAL A O 1
ATOM 527 N N . PHE A 1 71 ? 1.097 -0.594 -1.983 1.00 89.94 71 PHE A N 1
ATOM 528 C CA . PHE A 1 71 ? 2.102 -0.133 -2.939 1.00 89.94 71 PHE A CA 1
ATOM 529 C C . PHE A 1 71 ? 1.505 0.941 -3.847 1.00 89.94 71 PHE A C 1
ATOM 531 O O . PHE A 1 71 ? 0.497 0.693 -4.504 1.00 89.94 71 PHE A O 1
ATOM 538 N N . VAL A 1 72 ? 2.119 2.122 -3.929 1.00 87.81 72 VAL A N 1
ATOM 539 C CA . VAL A 1 72 ? 1.554 3.255 -4.700 1.00 87.81 72 VAL A CA 1
ATOM 540 C C . VAL A 1 72 ? 2.036 3.331 -6.151 1.00 87.81 72 VAL A C 1
ATOM 542 O O . VAL A 1 72 ? 1.649 4.235 -6.887 1.00 87.81 72 VAL A O 1
ATOM 545 N N . THR A 1 73 ? 2.892 2.403 -6.589 1.00 84.38 73 THR A N 1
ATOM 546 C CA . THR A 1 73 ? 3.446 2.412 -7.950 1.00 84.38 73 THR A CA 1
ATOM 547 C C . THR A 1 73 ? 3.292 1.058 -8.643 1.00 84.38 73 THR A C 1
ATOM 549 O O . THR A 1 73 ? 3.352 -0.002 -8.020 1.00 84.38 73 THR A O 1
ATOM 552 N N . ALA A 1 74 ? 3.111 1.078 -9.969 1.00 81.50 74 ALA A N 1
ATOM 553 C CA . ALA A 1 74 ? 2.995 -0.147 -10.771 1.00 81.50 74 ALA A CA 1
ATOM 554 C C . ALA A 1 74 ? 4.304 -0.943 -10.854 1.00 81.50 74 ALA A C 1
ATOM 556 O O . ALA A 1 74 ? 4.268 -2.160 -11.013 1.00 81.50 74 ALA A O 1
ATOM 557 N N . GLY A 1 75 ? 5.455 -0.273 -10.718 1.00 85.00 75 GLY A N 1
ATOM 558 C CA . GLY A 1 75 ? 6.766 -0.927 -10.692 1.00 85.00 75 GLY A CA 1
ATOM 559 C C . GLY A 1 75 ? 6.946 -1.891 -9.517 1.00 85.00 75 GLY A C 1
ATOM 560 O O . GLY A 1 75 ? 7.864 -2.701 -9.534 1.00 85.00 75 GLY A O 1
ATOM 561 N N . MET A 1 76 ? 6.047 -1.844 -8.531 1.00 89.56 76 MET A N 1
ATOM 562 C CA . MET A 1 76 ? 6.076 -2.689 -7.340 1.00 89.56 76 MET A CA 1
ATOM 563 C C . MET A 1 76 ? 5.211 -3.947 -7.438 1.00 89.56 76 MET A C 1
ATOM 565 O O . MET A 1 76 ? 5.163 -4.705 -6.476 1.00 89.56 76 MET A O 1
ATOM 569 N N . LEU A 1 77 ? 4.551 -4.215 -8.572 1.00 87.19 77 LEU A N 1
ATOM 570 C CA . LEU A 1 77 ? 3.688 -5.396 -8.728 1.00 87.19 77 LEU A CA 1
ATOM 571 C C . LEU A 1 77 ? 4.409 -6.711 -8.394 1.00 87.19 77 LEU A C 1
ATOM 573 O O . LEU A 1 77 ? 3.871 -7.527 -7.656 1.00 87.19 77 LEU A O 1
ATOM 577 N N . GLY A 1 78 ? 5.643 -6.890 -8.874 1.00 87.50 78 GLY A N 1
ATOM 578 C CA . GLY A 1 78 ? 6.415 -8.101 -8.581 1.00 87.50 78 GLY A CA 1
ATOM 579 C C . GLY A 1 78 ? 6.771 -8.247 -7.099 1.00 87.50 78 GLY A C 1
ATOM 580 O O . GLY A 1 78 ? 6.811 -9.357 -6.579 1.00 87.50 78 GLY A O 1
ATOM 581 N N . GLU A 1 79 ? 6.994 -7.135 -6.398 1.00 92.12 79 GLU A N 1
ATOM 582 C CA . GLU A 1 79 ? 7.252 -7.162 -4.959 1.00 92.12 79 GLU A CA 1
ATOM 583 C C . GLU A 1 79 ? 5.965 -7.403 -4.161 1.00 92.12 79 GLU A C 1
ATOM 585 O O . GLU A 1 79 ? 5.977 -8.146 -3.183 1.00 92.12 79 GLU A O 1
ATOM 590 N N . ALA A 1 80 ? 4.842 -6.844 -4.611 1.00 88.94 80 ALA A N 1
ATOM 591 C CA . ALA A 1 80 ? 3.528 -7.082 -4.030 1.00 88.94 80 ALA A CA 1
ATOM 592 C C . ALA A 1 80 ? 3.125 -8.563 -4.114 1.00 88.94 80 ALA A C 1
ATOM 594 O O . ALA A 1 80 ? 2.702 -9.137 -3.108 1.00 88.94 80 ALA A O 1
ATOM 595 N N . ASP A 1 81 ? 3.320 -9.184 -5.283 1.00 88.50 81 ASP A N 1
ATOM 596 C CA . ASP A 1 81 ? 3.067 -10.612 -5.498 1.00 88.50 81 ASP A CA 1
ATOM 597 C C . ASP A 1 81 ? 3.939 -11.454 -4.531 1.00 88.50 81 ASP A C 1
ATOM 599 O O . ASP A 1 81 ? 3.414 -12.284 -3.785 1.00 88.50 81 ASP A O 1
ATOM 603 N N . ARG A 1 82 ? 5.243 -11.148 -4.408 1.00 91.81 82 ARG A N 1
ATOM 604 C CA . ARG A 1 82 ? 6.153 -11.825 -3.457 1.00 91.81 82 ARG A CA 1
ATOM 605 C C . ARG A 1 82 ? 5.741 -11.673 -1.996 1.00 91.81 82 ARG A C 1
ATOM 607 O O . ARG A 1 82 ? 5.780 -12.651 -1.250 1.00 91.81 82 ARG A O 1
ATOM 614 N N . VAL A 1 83 ? 5.369 -10.466 -1.562 1.00 89.75 83 VAL A N 1
ATOM 615 C CA . VAL A 1 83 ? 4.907 -10.235 -0.182 1.00 89.75 83 VAL A CA 1
ATOM 616 C C . VAL A 1 83 ? 3.669 -11.077 0.097 1.00 89.75 83 VAL A C 1
ATOM 618 O O . VAL A 1 83 ? 3.579 -11.684 1.163 1.00 89.75 83 VAL A O 1
ATOM 621 N N . LYS A 1 84 ? 2.737 -11.170 -0.858 1.00 88.38 84 LYS A N 1
ATOM 622 C CA . LYS A 1 84 ? 1.523 -11.967 -0.682 1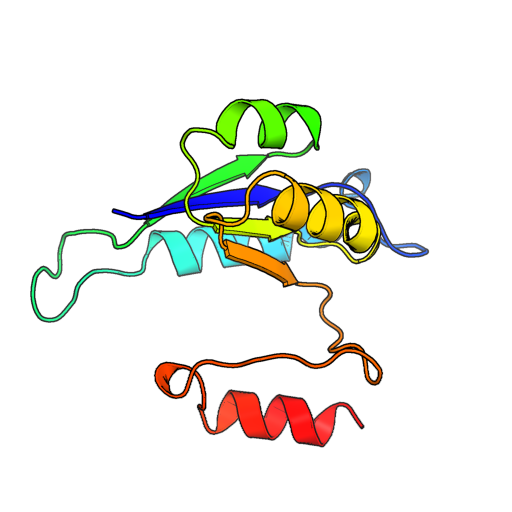.00 88.38 84 LYS A CA 1
ATOM 623 C C . LYS A 1 84 ? 1.813 -13.466 -0.591 1.00 88.38 84 LYS A C 1
ATOM 625 O O . LYS A 1 84 ? 1.210 -14.141 0.242 1.00 88.38 84 LYS A O 1
ATOM 630 N N . GLU A 1 85 ? 2.734 -13.974 -1.404 1.00 87.19 85 GLU A N 1
ATOM 631 C CA . GLU A 1 85 ? 3.173 -15.374 -1.358 1.00 87.19 85 GLU A CA 1
ATOM 632 C C . GLU A 1 85 ? 3.863 -15.719 -0.030 1.00 87.19 85 GLU A C 1
ATOM 634 O O . GLU A 1 85 ? 3.557 -16.740 0.584 1.00 87.19 85 GLU A O 1
ATOM 639 N N . GLN A 1 86 ? 4.769 -14.855 0.440 1.00 91.06 86 GLN A N 1
ATOM 640 C CA . GLN A 1 86 ? 5.555 -15.074 1.662 1.00 91.06 86 GLN A CA 1
ATOM 641 C C . GLN A 1 86 ? 4.749 -14.828 2.941 1.00 91.06 86 GLN A C 1
ATOM 643 O O . GLN A 1 86 ? 4.979 -15.477 3.962 1.00 91.06 86 GLN A O 1
ATOM 648 N N . HIS A 1 87 ? 3.777 -13.916 2.886 1.00 87.56 87 HIS A N 1
ATOM 649 C CA . HIS A 1 87 ? 2.946 -13.529 4.020 1.00 87.56 87 HIS A CA 1
ATOM 650 C C . HIS A 1 87 ? 1.451 -13.591 3.659 1.00 87.56 87 HIS A C 1
ATOM 652 O O . HIS A 1 87 ? 0.784 -12.557 3.568 1.00 87.56 87 HIS A O 1
ATOM 658 N N . PRO A 1 88 ? 0.860 -14.797 3.527 1.00 82.56 88 PRO A N 1
ATOM 659 C CA . PRO A 1 88 ? -0.514 -14.960 3.042 1.00 82.56 88 PRO A CA 1
ATOM 660 C C . PRO A 1 88 ? -1.580 -14.256 3.889 1.00 82.56 88 PRO A C 1
ATOM 662 O O . PRO A 1 88 ? -2.650 -13.921 3.378 1.00 82.56 88 PRO A O 1
ATOM 665 N N . ARG A 1 89 ? -1.294 -14.023 5.176 1.00 81.38 89 ARG A N 1
ATOM 666 C CA . ARG A 1 89 ? -2.193 -13.338 6.119 1.00 81.38 89 ARG A CA 1
ATOM 667 C C . ARG A 1 89 ? -2.241 -11.823 5.922 1.00 81.38 89 ARG A C 1
ATOM 669 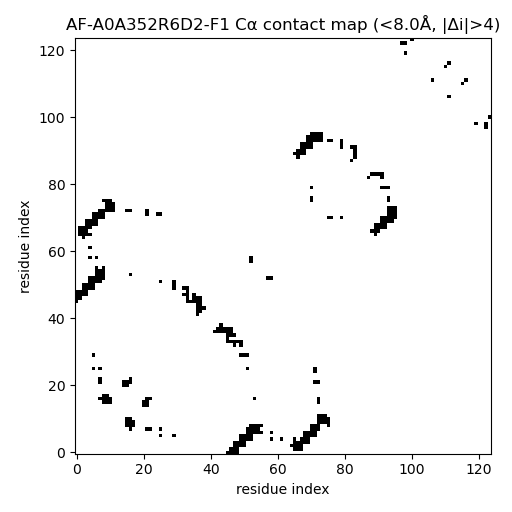O O . ARG A 1 89 ? -3.227 -11.212 6.316 1.00 81.38 89 ARG A O 1
ATOM 676 N N . ILE A 1 90 ? -1.224 -11.236 5.294 1.00 80.31 90 ILE A N 1
ATOM 677 C CA . ILE A 1 90 ? -1.163 -9.798 5.039 1.00 80.31 90 ILE A CA 1
ATOM 678 C C . ILE A 1 90 ? -2.057 -9.470 3.839 1.00 80.31 90 ILE A C 1
ATOM 680 O O . ILE A 1 90 ? -2.060 -10.164 2.810 1.00 80.31 90 ILE A O 1
ATOM 684 N N . LYS A 1 91 ? -2.858 -8.412 3.971 1.00 82.31 91 LYS A N 1
ATOM 685 C CA . LYS A 1 91 ? -3.597 -7.833 2.847 1.00 82.31 91 LYS A CA 1
ATOM 686 C C . LYS A 1 91 ? -2.608 -7.023 2.008 1.00 82.31 91 LYS A C 1
ATOM 688 O O . LYS A 1 91 ? -1.841 -6.235 2.549 1.00 82.31 91 LYS A O 1
ATOM 693 N N . VAL A 1 92 ? -2.611 -7.209 0.693 1.00 80.75 92 VAL A N 1
ATOM 694 C CA . VAL A 1 92 ? -1.710 -6.483 -0.212 1.00 80.75 92 VAL A CA 1
ATOM 695 C C . VAL A 1 92 ? -2.543 -5.774 -1.265 1.00 80.75 92 VAL A C 1
ATOM 697 O O . VAL A 1 92 ? -3.380 -6.396 -1.915 1.00 80.75 92 VAL A O 1
ATOM 700 N N . VAL A 1 93 ? -2.318 -4.473 -1.419 1.00 83.44 93 VAL A N 1
ATOM 701 C CA . VAL A 1 93 ? -3.000 -3.618 -2.394 1.00 83.44 93 VAL A CA 1
ATOM 702 C C . VAL A 1 93 ? -1.952 -2.889 -3.221 1.00 83.44 93 VAL A C 1
ATOM 704 O O . VAL A 1 93 ? -0.976 -2.375 -2.681 1.00 83.44 93 VAL A O 1
ATOM 707 N N . VAL A 1 94 ? -2.163 -2.807 -4.534 1.00 83.62 94 VAL A N 1
ATOM 708 C CA . VAL A 1 94 ? -1.328 -1.996 -5.427 1.00 83.62 94 VAL A CA 1
ATOM 709 C C . VAL A 1 94 ? -2.195 -0.915 -6.062 1.00 83.62 94 VAL A C 1
ATOM 711 O O . VAL A 1 94 ? -3.056 -1.190 -6.896 1.00 83.62 94 VAL A O 1
ATOM 714 N N . MET A 1 95 ? -1.975 0.333 -5.663 1.00 78.19 95 MET A N 1
ATOM 715 C CA . MET A 1 95 ? -2.687 1.505 -6.156 1.00 78.19 95 MET A CA 1
ATOM 716 C C . MET A 1 95 ? -1.897 2.149 -7.289 1.00 78.19 95 MET A C 1
ATOM 718 O O . MET A 1 95 ? -1.095 3.046 -7.072 1.00 78.19 95 MET A O 1
ATOM 722 N N . THR A 1 96 ? -2.125 1.689 -8.518 1.00 68.25 96 THR A N 1
ATOM 723 C CA . THR A 1 96 ? -1.390 2.190 -9.696 1.00 68.25 96 THR A CA 1
ATOM 724 C C . THR A 1 96 ? -2.111 3.306 -10.459 1.00 68.25 96 THR A C 1
ATOM 726 O O . THR A 1 96 ? -1.618 3.756 -11.492 1.00 68.25 96 THR A O 1
ATOM 729 N N . GLY A 1 97 ? -3.306 3.711 -10.009 1.00 61.12 97 GLY A N 1
ATOM 730 C CA . GLY A 1 97 ? -4.208 4.593 -10.765 1.00 61.12 97 GLY A CA 1
ATOM 731 C C . GLY A 1 97 ? -4.808 3.950 -12.026 1.00 61.12 97 GLY A C 1
ATOM 732 O O . GLY A 1 97 ? -5.605 4.585 -12.707 1.00 61.12 97 GLY A O 1
ATOM 733 N N . LEU A 1 98 ? -4.449 2.699 -12.334 1.00 53.25 98 LEU A N 1
ATOM 734 C CA . LEU A 1 98 ? -4.939 1.926 -13.469 1.00 53.25 98 LEU A CA 1
ATOM 735 C C . LEU A 1 98 ? -5.399 0.553 -12.971 1.00 53.25 98 LEU A C 1
ATOM 737 O O . LEU A 1 98 ? -4.632 -0.189 -12.362 1.00 53.25 98 LEU A O 1
ATOM 741 N N . ILE A 1 99 ? -6.657 0.209 -13.228 1.00 56.12 99 ILE A N 1
ATOM 742 C CA . ILE A 1 99 ? -7.159 -1.152 -13.026 1.00 56.12 99 ILE A CA 1
ATOM 743 C C . ILE A 1 99 ? -6.630 -1.998 -14.197 1.00 56.12 99 ILE A C 1
ATOM 745 O O . ILE A 1 99 ? -6.983 -1.699 -15.341 1.00 56.12 99 ILE A O 1
ATOM 749 N N . PRO A 1 100 ? -5.751 -2.997 -13.973 1.00 53.81 100 PRO A N 1
ATOM 750 C CA . PRO A 1 100 ? -5.257 -3.842 -15.058 1.00 53.81 100 PRO A CA 1
ATOM 751 C C . PRO A 1 100 ? -6.437 -4.585 -15.694 1.00 53.81 100 PRO A C 1
ATOM 753 O O . PRO A 1 100 ? -7.216 -5.210 -14.977 1.00 53.81 100 PRO A O 1
ATOM 756 N N . ARG A 1 101 ? -6.580 -4.524 -17.024 1.00 51.03 101 ARG A N 1
ATOM 757 C CA . ARG A 1 101 ? -7.716 -5.133 -17.753 1.00 51.03 101 ARG A CA 1
ATOM 758 C C . ARG A 1 101 ? -7.711 -6.665 -17.694 1.00 51.03 101 ARG A C 1
ATOM 760 O O . ARG A 1 101 ? -8.720 -7.308 -17.948 1.00 51.03 101 ARG A O 1
ATOM 767 N N . ASP A 1 102 ? -6.558 -7.219 -17.370 1.00 46.84 102 ASP A N 1
ATOM 768 C CA . ASP A 1 102 ? -6.148 -8.607 -17.517 1.00 46.84 102 ASP A CA 1
ATOM 769 C C . ASP A 1 102 ? -5.882 -9.295 -16.165 1.00 46.84 102 ASP A C 1
ATOM 771 O O . ASP A 1 102 ? -5.515 -10.469 -16.126 1.00 46.84 102 ASP A O 1
ATOM 775 N N . ARG A 1 103 ? -6.121 -8.606 -15.037 1.00 47.59 103 ARG A N 1
ATOM 776 C CA . ARG A 1 103 ? -6.069 -9.212 -13.696 1.00 47.59 103 ARG A CA 1
ATOM 777 C C . ARG A 1 103 ? -7.442 -9.190 -13.027 1.00 47.59 103 ARG A C 1
ATOM 779 O O . ARG A 1 103 ? -8.116 -8.166 -12.984 1.00 47.59 103 ARG A O 1
ATOM 786 N N . VAL A 1 104 ? -7.832 -10.330 -12.456 1.00 44.34 104 VAL A N 1
ATOM 787 C CA . VAL A 1 104 ? -9.065 -10.462 -11.670 1.00 44.34 104 VAL A CA 1
ATOM 788 C C . VAL A 1 104 ? -8.894 -9.708 -10.351 1.00 44.34 104 VAL A C 1
ATOM 790 O O . VAL A 1 104 ? -8.061 -10.078 -9.525 1.00 44.34 104 VAL A O 1
ATOM 793 N N . ILE A 1 105 ? -9.688 -8.657 -10.146 1.00 55.41 105 ILE A N 1
ATOM 794 C CA . ILE A 1 105 ? -9.796 -7.966 -8.858 1.00 55.41 105 ILE A CA 1
ATOM 795 C C . ILE A 1 105 ? -10.943 -8.614 -8.084 1.00 55.41 105 ILE A C 1
ATOM 797 O O . ILE A 1 105 ? -12.107 -8.468 -8.453 1.00 55.41 105 ILE A O 1
ATOM 801 N N . ILE A 1 106 ? -10.616 -9.342 -7.017 1.00 49.06 106 ILE A N 1
ATOM 802 C CA . ILE A 1 106 ? -11.618 -9.916 -6.114 1.00 49.06 106 ILE A CA 1
ATOM 803 C C . ILE A 1 106 ? -11.973 -8.850 -5.080 1.00 49.06 106 ILE A C 1
ATOM 805 O O . ILE A 1 106 ? -11.137 -8.461 -4.265 1.00 49.06 106 ILE A O 1
ATOM 809 N N . LEU A 1 107 ? -13.211 -8.368 -5.140 1.00 47.19 107 LEU A N 1
ATOM 810 C CA . LEU A 1 107 ? -13.766 -7.411 -4.190 1.00 47.19 107 LEU A CA 1
ATOM 811 C C . LEU A 1 107 ? -14.680 -8.144 -3.215 1.00 47.19 107 LEU A C 1
ATOM 813 O O . LEU A 1 107 ? -15.522 -8.943 -3.624 1.00 47.19 107 LEU A O 1
ATOM 817 N N . ASP A 1 108 ? -14.531 -7.844 -1.929 1.00 47.47 108 ASP A N 1
ATOM 818 C CA . ASP A 1 108 ? -15.515 -8.245 -0.930 1.00 47.47 108 ASP A CA 1
ATOM 819 C C . ASP A 1 108 ? -16.843 -7.509 -1.183 1.00 47.47 108 ASP A C 1
ATOM 821 O O . ASP A 1 108 ? -16.848 -6.346 -1.600 1.00 47.47 108 ASP A O 1
ATOM 825 N N . SER A 1 109 ? -17.976 -8.166 -0.918 1.00 47.38 109 SER A N 1
ATOM 826 C CA . SER A 1 109 ? -19.314 -7.583 -1.102 1.00 47.38 109 SER A CA 1
ATOM 827 C C . SER A 1 109 ? -19.507 -6.238 -0.384 1.00 47.38 109 SER A C 1
ATOM 829 O O . SER A 1 109 ? -20.233 -5.381 -0.886 1.00 47.38 109 SER A O 1
ATOM 831 N N . GLY A 1 110 ? -18.802 -6.002 0.730 1.00 52.22 110 GLY A N 1
ATOM 832 C CA . GLY A 1 110 ? -18.829 -4.734 1.463 1.00 52.22 110 GLY A CA 1
ATOM 833 C C . GLY A 1 110 ? -18.159 -3.558 0.741 1.00 52.22 110 GLY A C 1
ATOM 834 O O . GLY A 1 110 ? -18.366 -2.411 1.126 1.00 52.22 110 GLY A O 1
ATOM 835 N N . TRP A 1 111 ? -17.381 -3.816 -0.313 1.00 47.75 111 TRP A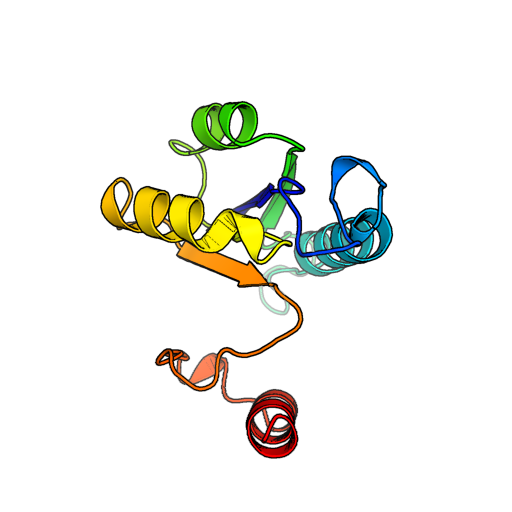 N 1
ATOM 836 C CA . TRP A 1 111 ? -16.677 -2.799 -1.103 1.00 47.75 111 TRP A CA 1
ATOM 837 C C . TRP A 1 111 ? -17.389 -2.447 -2.412 1.00 47.75 111 TRP A C 1
ATOM 839 O O . TRP A 1 111 ? -16.973 -1.510 -3.094 1.00 47.75 111 TRP A O 1
ATOM 849 N N . ALA A 1 112 ? -18.464 -3.157 -2.768 1.00 57.25 112 ALA A N 1
ATOM 850 C CA . ALA A 1 112 ? -19.234 -2.936 -3.990 1.00 57.25 112 ALA A CA 1
ATOM 851 C C . ALA A 1 112 ? -20.074 -1.645 -3.911 1.00 57.25 112 ALA A C 1
ATOM 853 O O . ALA A 1 112 ? -21.301 -1.665 -3.816 1.00 57.25 112 ALA A O 1
ATOM 854 N N . THR A 1 113 ? -19.407 -0.493 -3.940 1.00 65.12 113 THR A N 1
ATOM 855 C CA . THR A 1 113 ? -20.053 0.820 -4.002 1.00 65.12 113 THR A CA 1
ATOM 856 C C . THR A 1 113 ? -20.373 1.198 -5.448 1.00 65.12 113 THR A C 1
ATOM 858 O O . THR A 1 113 ? -19.721 0.747 -6.394 1.00 65.12 113 THR A O 1
ATOM 861 N N . LYS A 1 114 ? -21.381 2.059 -5.640 1.00 58.41 114 LYS A N 1
ATOM 862 C CA . LYS A 1 114 ? -21.759 2.555 -6.975 1.00 58.41 114 LYS A CA 1
ATOM 863 C C . LYS A 1 114 ? -20.596 3.274 -7.668 1.00 58.41 114 LYS A C 1
ATOM 865 O O . LYS A 1 114 ? -20.380 3.066 -8.859 1.00 58.41 114 LYS A O 1
ATOM 870 N N . GLU A 1 115 ? -19.815 4.054 -6.927 1.00 55.94 115 GLU A N 1
ATOM 871 C CA . GLU A 1 115 ? -18.606 4.732 -7.405 1.00 55.94 115 GLU A CA 1
ATOM 872 C C . GLU A 1 115 ? -17.526 3.755 -7.887 1.00 55.94 115 GLU A C 1
ATOM 874 O O . GLU A 1 115 ? -16.905 3.990 -8.928 1.00 55.94 115 GLU A O 1
ATOM 879 N N . LEU A 1 116 ? -17.328 2.637 -7.181 1.00 59.22 116 LEU A N 1
ATOM 880 C CA . LEU A 1 116 ? -16.379 1.607 -7.598 1.00 59.22 116 LEU A CA 1
ATOM 881 C C . LEU A 1 116 ? -16.838 0.919 -8.888 1.00 59.22 116 LEU A C 1
ATOM 883 O O . LEU A 1 116 ? -16.058 0.810 -9.831 1.00 59.22 116 LEU A O 1
ATOM 887 N N . VAL A 1 117 ? -18.117 0.534 -8.973 1.00 56.38 117 VAL A N 1
ATOM 888 C CA . VAL A 1 117 ? -18.708 -0.056 -10.189 1.00 56.38 117 VAL A CA 1
ATOM 889 C C . VAL A 1 117 ? -18.592 0.900 -11.377 1.00 56.38 117 VAL A C 1
ATOM 891 O O . VAL A 1 117 ? -18.196 0.488 -12.465 1.00 56.38 117 VAL A O 1
ATOM 894 N N . LYS A 1 118 ? -18.863 2.193 -11.172 1.00 50.06 118 LYS A N 1
ATOM 895 C CA . LYS A 1 118 ? -18.700 3.216 -12.211 1.00 50.06 118 LYS A CA 1
ATOM 896 C C . LYS A 1 118 ? -17.252 3.291 -12.698 1.00 50.06 118 LYS A C 1
ATOM 898 O O . LYS A 1 118 ? -17.030 3.276 -13.901 1.00 50.06 118 LYS A O 1
ATOM 903 N N . THR A 1 119 ? -16.287 3.294 -11.780 1.00 54.97 119 THR A N 1
ATOM 904 C CA . THR A 1 119 ? -14.850 3.350 -12.100 1.00 54.97 119 THR A CA 1
ATOM 905 C C . THR A 1 119 ? -14.383 2.113 -12.875 1.00 54.97 119 THR A C 1
ATOM 907 O O . THR A 1 119 ? -13.608 2.244 -13.824 1.00 54.97 119 THR A O 1
ATOM 910 N N . LEU A 1 120 ? -14.888 0.922 -12.526 1.00 54.50 120 LEU A N 1
ATOM 911 C CA . LEU A 1 120 ? -14.618 -0.326 -13.251 1.00 54.50 120 LEU A CA 1
ATOM 912 C C . LEU A 1 120 ? -15.144 -0.273 -14.694 1.00 54.50 120 LEU A C 1
ATOM 914 O O . LEU A 1 120 ? -14.451 -0.695 -15.615 1.00 54.50 120 LEU A O 1
ATOM 918 N N . LEU A 1 121 ? -16.344 0.278 -14.895 1.00 51.62 121 LEU A N 1
ATOM 919 C CA . LEU A 1 121 ? -16.994 0.348 -16.207 1.00 51.62 121 LEU A CA 1
ATOM 920 C C . LEU A 1 121 ? -16.413 1.437 -17.119 1.00 51.62 121 LEU A C 1
ATOM 922 O O . LEU A 1 121 ? -16.376 1.254 -18.330 1.00 51.62 121 LEU A O 1
ATOM 926 N N . THR A 1 122 ? -15.955 2.562 -16.564 1.00 45.03 122 THR A N 1
ATOM 927 C CA . THR A 1 122 ? -15.417 3.690 -17.351 1.00 45.03 122 THR A CA 1
ATOM 928 C C . THR A 1 122 ? -13.927 3.575 -17.675 1.00 45.03 122 THR A C 1
ATOM 930 O O . THR A 1 122 ? -13.397 4.434 -18.370 1.00 45.03 122 THR A O 1
ATOM 933 N N . SER A 1 123 ? -13.233 2.557 -17.157 1.00 46.41 123 SER A N 1
ATOM 934 C CA . SER A 1 123 ? -11.801 2.316 -17.426 1.00 46.41 123 SER A CA 1
ATOM 935 C C . SER A 1 123 ? -11.550 1.424 -18.665 1.00 46.41 123 SER A C 1
ATOM 937 O O . SER A 1 123 ? -10.407 1.042 -18.957 1.00 46.41 123 SER A O 1
ATOM 939 N N . ILE A 1 124 ? -12.617 1.091 -19.400 1.00 40.34 124 ILE A N 1
ATOM 940 C CA . ILE A 1 124 ? -12.625 0.353 -20.677 1.00 40.34 124 ILE A CA 1
ATOM 941 C C . ILE A 1 124 ? -12.569 1.350 -21.837 1.00 40.34 124 ILE A C 1
ATOM 943 O O . ILE A 1 124 ? -11.750 1.111 -22.758 1.00 40.34 124 ILE A O 1
#

Foldseek 3Di:
DAEEEEELADADDPGHSVVVNCVVVVVVVQVVQQCDAPPPVGNPHRPYDYDYDHDPVVVVVCLVPHQEYEYADPRCPVVQVVSCVVPVRHHYYYNHVADPPPDDDDDDPVPPDPVVVVVVVVND

Solvent-accessible surface area (backbone atoms only — not comparable to full-atom values): 7218 Å² total; per-residue (Å²): 110,46,30,34,39,36,33,49,32,54,31,57,89,92,42,25,33,92,75,52,65,46,50,71,57,50,57,47,50,48,50,58,52,50,64,38,41,44,58,90,84,37,68,88,43,52,45,35,49,68,44,81,31,70,38,69,68,61,46,60,77,42,50,94,70,38,47,33,41,37,31,58,23,62,55,36,50,70,57,50,54,50,49,38,72,77,36,71,85,37,44,73,46,71,52,52,93,61,82,62,96,87,56,89,79,88,71,59,80,92,65,74,41,72,68,53,54,49,54,65,64,71,74,114